Protein AF-A0A916MIN2-F1 (afdb_monomer_lite)

pLDDT: mean 78.3, std 21.68, range [25.78, 97.62]

Structure (mmCIF, N/CA/C/O backbone):
data_AF-A0A916MIN2-F1
#
_entry.id   AF-A0A916MIN2-F1
#
loop_
_atom_site.group_PDB
_atom_site.id
_atom_site.type_symbol
_atom_site.label_atom_id
_atom_site.label_alt_id
_atom_site.label_comp_id
_atom_site.label_asym_id
_atom_site.label_entity_id
_atom_site.label_seq_id
_atom_site.pdbx_PDB_ins_code
_atom_site.Cartn_x
_atom_site.Cartn_y
_atom_site.Cartn_z
_atom_site.occupancy
_atom_site.B_iso_or_equiv
_atom_site.auth_seq_id
_atom_site.auth_comp_id
_atom_site.auth_asym_id
_atom_site.auth_atom_id
_atom_site.pdbx_PDB_model_num
ATOM 1 N N . MET A 1 1 ? -15.349 9.899 53.816 1.00 45.75 1 MET A N 1
ATOM 2 C CA . MET A 1 1 ? -15.170 8.803 52.830 1.00 45.75 1 MET A CA 1
ATOM 3 C C . MET A 1 1 ? -16.101 8.832 51.592 1.00 45.75 1 MET A C 1
ATOM 5 O O . MET A 1 1 ? -15.833 8.029 50.707 1.00 45.75 1 MET A O 1
ATOM 9 N N . PRO A 1 2 ? -17.134 9.698 51.436 1.00 49.72 2 PRO A N 1
ATOM 10 C CA . PRO A 1 2 ? -17.859 9.819 50.156 1.00 49.72 2 PRO A CA 1
ATOM 11 C C . PRO A 1 2 ? -17.231 10.816 49.157 1.00 49.72 2 PRO A C 1
ATOM 13 O O . PRO A 1 2 ? -17.297 10.592 47.952 1.00 49.72 2 PRO A O 1
ATOM 16 N N . GLU A 1 3 ? -16.557 11.866 49.636 1.00 37.66 3 GLU A N 1
ATOM 17 C CA . GLU A 1 3 ? -16.044 12.970 48.797 1.00 37.66 3 GLU A CA 1
ATOM 18 C C . GLU A 1 3 ? -14.930 12.556 47.818 1.00 37.66 3 GLU A C 1
ATOM 20 O O . GLU A 1 3 ? -14.882 13.030 46.686 1.00 37.66 3 GLU A O 1
ATOM 25 N N . ALA A 1 4 ? -14.083 11.592 48.196 1.00 48.88 4 ALA A N 1
ATOM 26 C CA . ALA A 1 4 ? -13.018 11.090 47.324 1.00 48.88 4 ALA A CA 1
ATOM 27 C C . ALA A 1 4 ? -13.543 10.285 46.115 1.00 48.88 4 ALA A C 1
ATOM 29 O O . ALA A 1 4 ? -12.875 10.211 45.085 1.00 48.88 4 ALA A O 1
ATOM 30 N N . LYS A 1 5 ? -14.747 9.694 46.211 1.00 45.25 5 LYS A N 1
ATOM 31 C CA . LYS A 1 5 ? -15.373 8.959 45.097 1.00 45.25 5 LYS A CA 1
ATOM 32 C C . LYS A 1 5 ? -15.993 9.897 44.058 1.00 45.25 5 LYS A C 1
ATOM 34 O O . LYS A 1 5 ? -15.882 9.596 42.872 1.00 45.25 5 LYS A O 1
ATOM 39 N N . LEU A 1 6 ? -16.582 11.022 44.481 1.00 43.03 6 LEU A N 1
ATOM 40 C CA . LEU A 1 6 ? -17.094 12.047 43.557 1.00 43.03 6 LEU A CA 1
ATOM 41 C C . LEU A 1 6 ? -15.954 12.708 42.770 1.00 43.03 6 LEU A C 1
ATOM 43 O O . LEU A 1 6 ? -16.025 12.778 41.548 1.00 43.03 6 LEU A O 1
ATOM 47 N N . SER A 1 7 ? -14.858 13.059 43.448 1.00 53.31 7 SER A N 1
ATOM 48 C CA . SER A 1 7 ? -13.660 13.658 42.840 1.00 53.31 7 SER A CA 1
ATOM 49 C C . SER A 1 7 ? -13.045 12.798 41.720 1.00 53.31 7 SER A C 1
ATOM 51 O O . SER A 1 7 ? -12.657 13.315 40.671 1.00 53.31 7 SER A O 1
ATOM 53 N N . LEU A 1 8 ? -12.998 11.474 41.902 1.00 51.53 8 LEU A N 1
ATOM 54 C CA . LEU A 1 8 ? -12.509 10.534 40.887 1.00 51.53 8 LEU A CA 1
ATOM 55 C C . LEU A 1 8 ? -13.472 10.392 39.702 1.00 51.53 8 LEU A C 1
ATOM 57 O O . LEU A 1 8 ? -13.022 10.374 38.558 1.00 51.53 8 LEU A O 1
ATOM 61 N N . GLN A 1 9 ? -14.783 10.320 39.949 1.00 53.03 9 GLN A N 1
ATOM 62 C CA . GLN A 1 9 ? -15.777 10.239 38.873 1.00 53.03 9 GLN A CA 1
ATOM 63 C C . GLN A 1 9 ? -15.834 11.525 38.041 1.00 53.03 9 GLN A C 1
ATOM 65 O O . GLN A 1 9 ? -15.928 11.450 36.818 1.00 53.03 9 GLN A O 1
ATOM 70 N N . GLU A 1 10 ? -15.706 12.687 38.678 1.00 48.75 10 GLU A N 1
ATOM 71 C CA . GLU A 1 10 ? -15.639 13.987 38.007 1.00 48.75 10 GLU A CA 1
ATOM 72 C C . GLU A 1 10 ? -14.336 14.154 37.218 1.00 48.75 10 GLU A C 1
ATOM 74 O O . GLU A 1 10 ? -14.370 14.630 36.086 1.00 48.75 10 GLU A O 1
ATOM 79 N N . SER A 1 11 ? -13.201 13.692 37.755 1.00 48.56 11 SER A N 1
ATOM 80 C CA . SER A 1 11 ? -11.907 13.699 37.056 1.00 48.56 11 SER A CA 1
ATOM 81 C C . SER A 1 11 ? -11.912 12.796 35.813 1.00 48.56 11 SER A C 1
ATOM 83 O O . SER A 1 11 ? -11.512 13.225 34.729 1.00 48.56 11 SER A O 1
ATOM 85 N N . VAL A 1 12 ? -12.473 11.585 35.925 1.00 52.97 12 VAL A N 1
ATOM 86 C CA . VAL A 1 12 ? -12.658 10.657 34.793 1.00 52.97 12 VAL A CA 1
ATOM 87 C C . VAL A 1 12 ? -13.648 11.223 33.765 1.00 52.97 12 VAL A C 1
ATOM 89 O O . VAL A 1 12 ? -13.424 11.098 32.561 1.00 52.97 12 VAL A O 1
ATOM 92 N N . ALA A 1 13 ? -14.721 11.890 34.204 1.00 50.59 13 ALA A N 1
ATOM 93 C CA . ALA A 1 13 ? -15.677 12.547 33.311 1.00 50.59 13 ALA A CA 1
ATOM 94 C C . ALA A 1 13 ? -15.059 13.741 32.560 1.00 50.59 13 ALA A C 1
ATOM 96 O O . ALA A 1 13 ? -15.336 13.925 31.374 1.00 50.59 13 ALA A O 1
ATOM 97 N N . ARG A 1 14 ? -14.177 14.511 33.212 1.00 44.50 14 ARG A N 1
ATOM 98 C CA . ARG A 1 14 ? -13.424 15.610 32.586 1.00 44.50 14 ARG A CA 1
ATOM 99 C C . ARG A 1 14 ? -12.432 15.091 31.544 1.00 44.50 14 ARG A C 1
ATOM 101 O O . ARG A 1 14 ? -12.425 15.574 30.418 1.00 44.50 14 ARG A O 1
ATOM 108 N N . GLN A 1 15 ? -11.688 14.032 31.871 1.00 48.31 15 GLN A N 1
ATOM 109 C CA . GLN A 1 15 ? -10.765 13.376 30.935 1.00 48.31 15 GLN A CA 1
ATOM 110 C C . GLN A 1 15 ? -11.489 12.711 29.748 1.00 48.31 15 GLN A C 1
ATOM 112 O O . GLN A 1 15 ? -10.950 12.675 28.642 1.00 48.31 15 GLN A O 1
ATOM 117 N N . ARG A 1 16 ? -12.729 12.229 29.930 1.00 43.69 16 ARG A N 1
ATOM 118 C CA . ARG A 1 16 ? -13.578 11.722 28.833 1.00 43.69 16 ARG A CA 1
ATOM 119 C C . ARG A 1 16 ? -13.955 12.792 27.805 1.00 43.69 16 ARG A C 1
ATOM 121 O O . ARG A 1 16 ? -14.142 12.442 26.642 1.00 43.69 16 ARG A O 1
ATOM 128 N N . ALA A 1 17 ? -14.092 14.053 28.215 1.00 39.62 17 ALA A N 1
ATOM 129 C CA . ALA A 1 17 ? -14.510 15.142 27.330 1.00 39.62 17 ALA A CA 1
ATOM 130 C C . ALA A 1 17 ? -13.358 15.710 26.479 1.00 39.62 17 ALA A C 1
ATOM 132 O O . ALA A 1 17 ? -13.611 16.263 25.411 1.00 39.62 17 ALA A O 1
ATOM 133 N N . GLU A 1 18 ? -12.106 15.547 26.918 1.00 38.28 18 GLU A N 1
ATOM 134 C CA . GLU A 1 18 ? -10.944 16.227 26.322 1.00 38.28 18 GLU A CA 1
ATOM 135 C C . GLU A 1 18 ? -10.086 15.345 25.391 1.00 38.28 18 GLU A C 1
ATOM 137 O O . GLU A 1 18 ? -9.269 15.868 24.638 1.00 38.28 18 GLU A O 1
ATOM 142 N N . LEU A 1 19 ? -10.288 14.022 25.355 1.00 34.03 19 LEU A N 1
ATOM 143 C CA . LEU A 1 19 ? -9.442 13.103 24.578 1.00 34.03 19 LEU A CA 1
ATOM 144 C C . LEU A 1 19 ? -10.161 12.522 23.351 1.00 34.03 19 LEU A C 1
ATOM 146 O O . LEU A 1 19 ? -10.761 11.448 23.405 1.00 34.03 19 LEU A O 1
ATOM 150 N N . LYS A 1 20 ? -10.031 13.201 22.203 1.00 33.38 20 LYS A N 1
ATOM 151 C CA . LYS A 1 20 ? -10.040 12.520 20.896 1.00 33.38 20 LYS A CA 1
ATOM 152 C C . LYS A 1 20 ? -8.666 11.875 20.714 1.00 33.38 20 LYS A C 1
ATOM 154 O O . LYS A 1 20 ? -7.717 12.559 20.350 1.00 33.38 20 LYS A O 1
ATOM 159 N N . GLN A 1 21 ? -8.550 10.580 20.989 1.00 38.59 21 GLN A N 1
ATOM 160 C CA . GLN A 1 21 ? -7.358 9.812 20.628 1.00 38.59 21 GLN A CA 1
ATOM 161 C C . GLN A 1 21 ? -7.622 9.072 19.319 1.00 38.59 21 GLN A C 1
ATOM 163 O O . GLN A 1 21 ? -8.428 8.140 19.274 1.00 38.59 21 GLN A O 1
ATOM 168 N N . THR A 1 22 ? -6.945 9.512 18.261 1.00 34.44 22 THR A N 1
ATOM 169 C CA . THR A 1 22 ? -6.724 8.711 17.057 1.00 34.44 22 THR A CA 1
ATOM 170 C C . THR A 1 22 ? -5.534 7.806 17.356 1.00 34.44 22 THR A C 1
ATOM 172 O O . THR A 1 22 ? -4.459 8.296 17.699 1.00 34.44 22 THR A O 1
ATOM 175 N N . ILE A 1 23 ? -5.728 6.489 17.309 1.00 36.00 23 ILE A N 1
ATOM 176 C CA . ILE A 1 23 ? -4.614 5.537 17.374 1.00 36.00 23 ILE A CA 1
ATOM 177 C C . ILE A 1 23 ? -4.232 5.234 15.929 1.00 36.00 23 ILE A C 1
ATOM 179 O O . ILE A 1 23 ? -4.952 4.513 15.241 1.00 36.00 23 ILE A O 1
ATOM 183 N N . GLU A 1 24 ? -3.123 5.815 15.484 1.00 31.36 24 GLU A N 1
ATOM 184 C CA . GLU A 1 24 ? -2.556 5.604 14.152 1.00 31.36 24 GLU A CA 1
ATOM 185 C C . GLU A 1 24 ? -1.451 4.545 14.231 1.00 31.36 24 GLU A C 1
ATOM 187 O O . GLU A 1 24 ? -0.616 4.555 15.140 1.00 31.36 24 GLU A O 1
ATOM 192 N N . ALA A 1 25 ? -1.442 3.607 13.285 1.00 32.69 25 ALA A N 1
ATOM 193 C CA . ALA A 1 25 ? -0.364 2.638 13.128 1.00 32.69 25 ALA A CA 1
ATOM 194 C C . ALA A 1 25 ? 0.489 3.038 11.911 1.00 32.69 25 ALA A C 1
ATOM 196 O O . ALA A 1 25 ? -0.002 2.923 10.793 1.00 32.69 25 ALA A O 1
ATOM 197 N N . PRO A 1 26 ? 1.746 3.493 12.076 1.00 29.39 26 PRO A N 1
ATOM 198 C CA . PRO A 1 26 ? 2.605 3.794 10.933 1.00 29.39 26 PRO A CA 1
ATOM 199 C C . PRO A 1 26 ? 3.047 2.506 10.219 1.00 29.39 26 PRO A C 1
ATOM 201 O O . PRO A 1 26 ? 3.432 1.527 10.873 1.00 29.39 26 PRO A O 1
ATOM 204 N N . LEU A 1 27 ? 3.025 2.523 8.881 1.00 41.69 27 LEU A N 1
ATOM 205 C CA . LEU A 1 27 ? 3.438 1.405 8.033 1.00 41.69 27 LEU A CA 1
ATOM 206 C C . LEU A 1 27 ? 4.864 1.589 7.489 1.00 41.69 27 LEU A C 1
ATOM 208 O O . LEU A 1 27 ? 5.178 2.591 6.862 1.00 41.69 27 LEU A O 1
ATOM 212 N N . HIS A 1 28 ? 5.713 0.571 7.647 1.00 31.47 28 HIS A N 1
ATOM 213 C CA . HIS A 1 28 ? 6.927 0.395 6.845 1.00 31.47 28 HIS A CA 1
ATOM 214 C C . HIS A 1 28 ? 6.856 -0.980 6.174 1.00 31.47 28 HIS A C 1
ATOM 216 O O . HIS A 1 28 ? 6.814 -2.007 6.856 1.00 31.47 28 HIS A O 1
ATOM 222 N N . LEU A 1 29 ? 6.820 -1.010 4.839 1.00 33.75 29 LEU A N 1
ATOM 223 C CA . LEU A 1 29 ? 6.751 -2.239 4.052 1.00 33.75 29 LEU A CA 1
ATOM 224 C C . LEU A 1 29 ? 8.160 -2.834 3.890 1.00 33.75 29 LEU A C 1
ATOM 226 O O . LEU A 1 29 ? 8.880 -2.531 2.942 1.00 33.75 29 LEU A O 1
ATOM 230 N N . ALA A 1 30 ? 8.562 -3.695 4.825 1.00 27.56 30 ALA A N 1
ATOM 231 C CA . ALA A 1 30 ? 9.678 -4.615 4.628 1.00 27.56 30 ALA A CA 1
ATOM 232 C C . ALA A 1 30 ? 9.101 -6.025 4.449 1.00 27.56 30 ALA A C 1
ATOM 234 O O . ALA A 1 30 ? 8.552 -6.620 5.375 1.00 27.56 30 ALA A O 1
ATOM 235 N N . ALA A 1 31 ? 9.204 -6.512 3.217 1.00 28.94 31 ALA A N 1
ATOM 236 C CA . ALA A 1 31 ? 8.582 -7.710 2.663 1.00 28.94 31 ALA A CA 1
ATOM 237 C C . ALA A 1 31 ? 8.689 -8.998 3.512 1.00 28.94 31 ALA A C 1
ATOM 239 O O . ALA A 1 31 ? 7.807 -9.839 3.426 1.00 28.94 31 ALA A O 1
ATOM 240 N N . GLU A 1 32 ? 9.690 -9.156 4.378 1.00 25.78 32 GLU A N 1
ATOM 241 C CA . GLU A 1 32 ? 9.926 -10.413 5.109 1.00 25.78 32 GLU A CA 1
ATOM 242 C C . GLU A 1 32 ? 9.321 -10.457 6.526 1.00 25.78 32 GLU A C 1
ATOM 244 O O . GLU A 1 32 ? 9.120 -11.533 7.086 1.00 25.78 32 GLU A O 1
ATOM 249 N N . THR A 1 33 ? 8.939 -9.307 7.089 1.00 28.78 33 THR A N 1
ATOM 250 C CA . THR A 1 33 ? 8.443 -9.182 8.475 1.00 28.78 33 THR A CA 1
ATOM 251 C C . THR A 1 33 ? 6.910 -9.099 8.562 1.00 28.78 33 THR A C 1
ATOM 253 O O . THR A 1 33 ? 6.344 -8.989 9.652 1.00 28.78 33 THR A O 1
ATOM 256 N N . CYS A 1 34 ? 6.211 -9.123 7.420 1.00 35.72 34 CYS A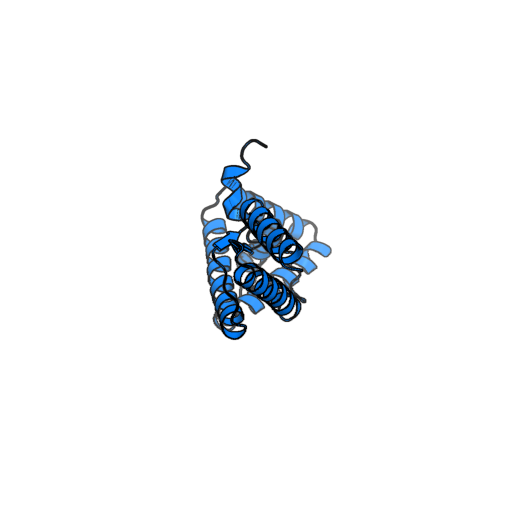 N 1
ATOM 257 C CA . CYS A 1 34 ? 4.798 -8.741 7.337 1.00 35.72 34 CYS A CA 1
ATOM 258 C C . CYS A 1 34 ? 3.795 -9.748 7.928 1.00 35.72 34 CYS A C 1
ATOM 260 O O . CYS A 1 34 ? 2.702 -9.336 8.303 1.00 35.72 34 CYS A O 1
ATOM 262 N N . ARG A 1 35 ? 4.110 -11.045 8.044 1.00 35.44 35 ARG A N 1
ATOM 263 C CA . ARG A 1 35 ? 3.123 -12.028 8.544 1.00 35.44 35 ARG A CA 1
ATOM 264 C C . ARG A 1 35 ? 2.944 -12.005 10.064 1.00 35.44 35 ARG A C 1
ATOM 266 O O . ARG A 1 35 ? 1.806 -12.048 10.527 1.00 35.44 35 ARG A O 1
ATOM 273 N N . ASP A 1 36 ? 4.030 -11.863 10.820 1.00 35.03 36 ASP A N 1
ATOM 274 C CA . ASP A 1 36 ? 3.988 -12.015 12.281 1.00 35.03 36 ASP A CA 1
ATOM 275 C C . ASP A 1 36 ? 3.918 -10.661 13.010 1.00 35.03 36 ASP A C 1
ATOM 277 O O . ASP A 1 36 ? 3.100 -10.473 13.909 1.00 35.03 36 ASP A O 1
ATOM 281 N N . ALA A 1 37 ? 4.675 -9.652 12.561 1.00 43.31 37 ALA A N 1
ATOM 282 C CA . ALA A 1 37 ? 4.729 -8.351 13.238 1.00 43.31 37 ALA A CA 1
ATOM 283 C C . ALA A 1 37 ? 3.463 -7.486 13.051 1.00 43.31 37 ALA A C 1
ATOM 285 O O . ALA A 1 37 ? 3.172 -6.620 13.882 1.00 43.31 37 ALA A O 1
ATOM 286 N N . TRP A 1 38 ? 2.708 -7.701 11.968 1.00 54.81 38 TRP A N 1
ATOM 287 C CA . TRP A 1 38 ? 1.450 -6.985 11.711 1.00 54.81 38 TRP A CA 1
ATOM 288 C C . TRP A 1 38 ? 0.335 -7.432 12.641 1.00 54.81 38 TRP A C 1
ATOM 290 O O . TRP A 1 38 ? -0.395 -6.597 13.177 1.00 54.81 38 TRP A O 1
ATOM 300 N N . GLY A 1 39 ? 0.219 -8.748 12.842 1.00 60.44 39 GLY A N 1
ATOM 301 C CA . GLY A 1 39 ? -0.777 -9.317 13.738 1.00 60.44 39 GLY A CA 1
ATOM 302 C C . GLY A 1 39 ? -0.615 -8.774 15.153 1.00 60.44 39 GLY A C 1
ATOM 303 O O . GLY A 1 39 ? -1.602 -8.384 15.772 1.00 60.44 39 GLY A O 1
ATOM 304 N N . ASP A 1 40 ? 0.622 -8.668 15.633 1.00 70.00 40 ASP A N 1
ATOM 305 C CA . ASP A 1 40 ? 0.899 -8.248 17.006 1.00 70.00 40 ASP A CA 1
ATOM 306 C C . ASP A 1 40 ? 0.600 -6.765 17.258 1.00 70.00 40 ASP A C 1
ATOM 308 O O . ASP A 1 40 ? -0.063 -6.439 18.246 1.00 70.00 40 ASP A O 1
ATOM 312 N N . ARG A 1 41 ? 0.987 -5.857 16.349 1.00 72.38 41 ARG A N 1
ATOM 313 C CA . ARG A 1 41 ? 0.628 -4.430 16.486 1.00 72.38 41 ARG A CA 1
ATOM 314 C C . ARG A 1 41 ? -0.869 -4.194 16.336 1.00 72.38 41 ARG A C 1
ATOM 316 O O . ARG A 1 41 ? -1.445 -3.458 17.134 1.00 72.38 41 ARG A O 1
ATOM 323 N N . ALA A 1 42 ? -1.505 -4.835 15.353 1.00 76.38 42 ALA A N 1
ATOM 324 C CA . ALA A 1 42 ? -2.947 -4.714 15.151 1.00 76.38 42 ALA A CA 1
ATOM 325 C C . ALA A 1 42 ? -3.724 -5.195 16.389 1.00 76.38 42 ALA A C 1
ATOM 327 O O . ALA A 1 42 ? -4.656 -4.525 16.829 1.00 76.38 42 ALA A O 1
ATOM 328 N N . ARG A 1 43 ? -3.299 -6.307 17.003 1.00 80.31 43 ARG A N 1
ATOM 329 C CA . ARG A 1 43 ? -3.881 -6.822 18.253 1.00 80.31 43 ARG A CA 1
ATOM 330 C C . ARG A 1 43 ? -3.668 -5.887 19.437 1.00 80.31 43 ARG A C 1
ATOM 332 O O . ARG A 1 43 ? -4.603 -5.682 20.206 1.00 80.31 43 ARG A O 1
ATOM 339 N N . LEU A 1 44 ? -2.469 -5.324 19.596 1.00 85.25 44 LEU A N 1
ATOM 340 C CA . LEU A 1 44 ? -2.189 -4.374 20.675 1.00 85.25 44 LEU A CA 1
ATOM 341 C C . LEU A 1 44 ? -3.077 -3.129 20.552 1.00 85.25 44 LEU A C 1
ATOM 343 O O . LEU A 1 44 ? -3.710 -2.726 21.527 1.00 85.25 44 LEU A O 1
ATOM 347 N N . ASN A 1 45 ? -3.175 -2.561 19.350 1.00 83.69 45 ASN A N 1
ATOM 348 C CA . ASN A 1 45 ? -4.000 -1.381 19.102 1.00 83.69 45 ASN A CA 1
ATOM 349 C C . ASN A 1 45 ? -5.495 -1.675 19.288 1.00 83.69 45 ASN A C 1
ATOM 351 O O . ASN A 1 45 ? -6.201 -0.871 19.896 1.00 83.69 45 ASN A O 1
ATOM 355 N N . ASP A 1 46 ? -5.975 -2.840 18.844 1.00 87.38 46 ASP A N 1
ATOM 356 C CA . ASP A 1 46 ? -7.358 -3.276 19.070 1.00 87.38 46 ASP A CA 1
ATOM 357 C C . ASP A 1 46 ? -7.657 -3.467 20.567 1.00 87.38 46 ASP A C 1
ATOM 359 O O . ASP A 1 46 ? -8.693 -3.013 21.060 1.00 87.38 46 ASP A O 1
ATOM 363 N N . ALA A 1 47 ? -6.728 -4.060 21.326 1.00 89.50 47 ALA A N 1
ATOM 364 C CA . ALA A 1 47 ? -6.855 -4.205 22.774 1.00 89.50 47 ALA A CA 1
ATOM 365 C C . ALA A 1 47 ? -6.921 -2.840 23.477 1.00 89.50 47 ALA A C 1
ATOM 367 O O . ALA A 1 47 ? -7.816 -2.616 24.296 1.00 89.50 47 ALA A O 1
ATOM 368 N N . LEU A 1 48 ? -6.038 -1.903 23.118 1.00 90.12 48 LEU A N 1
ATOM 369 C CA . LEU A 1 48 ? -6.064 -0.535 23.642 1.00 90.12 48 LEU A CA 1
ATOM 370 C C . LEU A 1 48 ? -7.383 0.166 23.305 1.00 90.12 48 LEU A C 1
ATOM 372 O O . LEU A 1 48 ? -8.031 0.717 24.196 1.00 90.12 48 LEU A O 1
ATOM 376 N N . ALA A 1 49 ? -7.834 0.084 22.051 1.00 88.81 49 ALA A N 1
ATOM 377 C CA . ALA A 1 49 ? -9.094 0.679 21.621 1.00 88.81 49 ALA A CA 1
ATOM 378 C C . ALA A 1 49 ? -10.287 0.133 22.421 1.00 88.81 49 ALA A C 1
ATOM 380 O O . ALA A 1 49 ? -11.161 0.899 22.831 1.00 88.81 49 ALA A O 1
ATOM 381 N N . ARG A 1 50 ? -10.323 -1.176 22.702 1.00 90.06 50 ARG A N 1
ATOM 382 C CA . ARG A 1 50 ? -11.357 -1.792 23.553 1.00 90.06 50 ARG A CA 1
ATOM 383 C C . ARG A 1 50 ? -11.300 -1.291 24.988 1.00 90.06 50 ARG A C 1
ATOM 385 O O . ARG A 1 50 ? -12.351 -0.981 25.543 1.00 90.06 50 ARG A O 1
ATOM 392 N N . VAL A 1 51 ? -10.109 -1.185 25.576 1.00 92.69 51 VAL A N 1
ATOM 393 C CA . VAL A 1 51 ? -9.935 -0.666 26.941 1.00 92.69 51 VAL A CA 1
ATOM 394 C C . VAL A 1 51 ? -10.417 0.781 27.029 1.00 92.69 51 VAL A C 1
ATOM 396 O O . VAL A 1 51 ? -11.228 1.101 27.895 1.00 92.69 51 VAL A O 1
ATOM 399 N N . PHE A 1 52 ? -10.014 1.648 26.100 1.00 88.69 52 PHE A N 1
ATOM 400 C CA . PHE A 1 52 ? -10.458 3.044 26.091 1.00 88.69 52 PHE A CA 1
ATOM 401 C C . PHE A 1 52 ? -11.969 3.181 25.854 1.00 88.69 52 PHE A C 1
ATOM 403 O O . PHE A 1 52 ? -12.623 3.981 26.529 1.00 88.69 52 PHE A O 1
ATOM 410 N N . ARG A 1 53 ? -12.556 2.362 24.971 1.00 89.31 53 ARG A N 1
ATOM 411 C CA . ARG A 1 53 ? -14.018 2.302 24.784 1.00 89.31 53 ARG A CA 1
ATOM 412 C C . ARG A 1 53 ? -14.735 1.815 26.047 1.00 89.31 53 ARG A C 1
ATOM 414 O O . ARG A 1 53 ? -15.765 2.379 26.398 1.00 89.31 53 ARG A O 1
ATOM 421 N N . LEU A 1 54 ? -14.186 0.831 26.764 1.00 93.00 54 LEU A N 1
ATOM 422 C CA . LEU A 1 54 ? -14.734 0.347 28.040 1.00 93.00 54 LEU A CA 1
ATOM 423 C C . LEU A 1 54 ? -14.689 1.432 29.125 1.00 93.00 54 LEU A C 1
ATOM 425 O O . LEU A 1 54 ? -15.652 1.615 29.868 1.00 93.00 54 LEU A O 1
ATOM 429 N N . LEU A 1 55 ? -13.604 2.206 29.169 1.00 93.94 55 LEU A N 1
ATOM 430 C CA . LEU A 1 55 ? -13.470 3.394 30.016 1.00 93.94 55 LEU A CA 1
ATOM 431 C C . LEU A 1 55 ? -14.383 4.549 29.566 1.00 93.94 55 LEU A C 1
ATOM 433 O O . LEU A 1 55 ? -14.495 5.544 30.279 1.00 93.94 55 LEU A O 1
ATOM 437 N N . GLY A 1 56 ? -15.090 4.388 28.441 1.00 88.75 56 GLY A N 1
ATOM 438 C CA . GLY A 1 56 ? -16.103 5.266 27.850 1.00 88.75 56 GLY A CA 1
ATOM 439 C C . GLY A 1 56 ? -15.559 6.497 27.142 1.00 88.75 56 GLY A C 1
ATOM 440 O O . GLY A 1 56 ? -16.259 7.505 27.042 1.00 88.75 56 GLY A O 1
ATOM 441 N N . HIS A 1 57 ? -14.334 6.405 26.633 1.00 88.25 57 HIS A N 1
ATOM 442 C CA . HIS A 1 57 ? -13.840 7.333 25.625 1.00 88.25 57 HIS A CA 1
ATOM 443 C C . HIS A 1 57 ? -14.464 7.023 24.261 1.00 88.25 57 HIS A C 1
ATOM 445 O O . HIS A 1 57 ? -14.743 5.869 23.920 1.00 88.25 57 HIS A O 1
ATOM 451 N N . ARG A 1 58 ? -14.624 8.065 23.441 1.00 88.44 58 ARG A N 1
ATOM 452 C CA . ARG A 1 58 ? -14.895 7.903 22.013 1.00 88.44 58 ARG A CA 1
ATOM 453 C C . ARG A 1 58 ? -13.574 7.624 21.297 1.00 88.44 58 ARG A C 1
ATOM 455 O O . ARG A 1 58 ? -12.763 8.528 21.140 1.00 88.44 58 ARG A O 1
ATOM 462 N N . VAL A 1 59 ? -13.393 6.389 20.842 1.00 89.00 59 VAL A N 1
ATOM 463 C CA . VAL A 1 59 ? -12.201 5.955 20.098 1.00 89.00 59 VAL A CA 1
ATOM 464 C C . VAL A 1 59 ? -12.555 5.781 18.628 1.00 89.00 59 VAL A C 1
ATOM 466 O O . VAL A 1 59 ? -13.528 5.086 18.324 1.00 89.00 59 VAL A O 1
ATOM 469 N N . ILE A 1 60 ? -11.753 6.388 17.753 1.00 87.75 60 ILE A N 1
ATOM 470 C CA . ILE A 1 60 ? -11.793 6.182 16.303 1.00 87.75 60 ILE A CA 1
ATOM 471 C C . ILE A 1 60 ? -10.526 5.414 15.925 1.00 87.75 60 ILE A C 1
ATOM 473 O O . ILE A 1 60 ? -9.416 5.824 16.260 1.00 87.75 60 ILE A O 1
ATOM 477 N N . THR A 1 61 ? -10.715 4.279 15.270 1.00 86.69 61 THR A N 1
ATOM 478 C CA . THR A 1 61 ? -9.658 3.371 14.822 1.00 86.69 61 THR A CA 1
ATOM 479 C C . THR A 1 61 ? -9.485 3.491 13.318 1.00 86.69 61 THR A C 1
ATOM 481 O O . THR A 1 61 ? -10.453 3.329 12.576 1.00 86.69 61 THR A O 1
ATOM 484 N N . ASP A 1 62 ? -8.263 3.759 12.873 1.00 85.94 62 ASP A N 1
ATOM 485 C CA . ASP A 1 62 ? -7.925 3.866 11.457 1.00 85.94 62 ASP A CA 1
ATOM 486 C C . ASP A 1 62 ? -6.811 2.881 11.108 1.00 85.94 62 ASP A C 1
ATOM 488 O O . ASP A 1 62 ? -5.773 2.821 11.773 1.00 85.94 62 ASP A O 1
ATOM 492 N N . ASN A 1 63 ? -7.049 2.079 10.076 1.00 84.88 63 ASN A N 1
ATOM 493 C CA . ASN A 1 63 ? -6.027 1.237 9.483 1.00 84.88 63 ASN A CA 1
ATOM 494 C C . ASN A 1 63 ? -5.253 2.045 8.440 1.00 84.88 63 ASN A C 1
ATOM 496 O O . ASN A 1 63 ? -5.640 2.095 7.270 1.00 84.88 63 ASN A O 1
ATOM 500 N N . HIS A 1 64 ? -4.168 2.672 8.888 1.00 82.44 64 HIS A N 1
ATOM 501 C CA . HIS A 1 64 ? -3.348 3.528 8.046 1.00 82.44 64 HIS A CA 1
ATOM 502 C C . HIS A 1 64 ? -2.410 2.705 7.153 1.00 82.44 64 HIS A C 1
ATOM 504 O O . HIS A 1 64 ? -1.355 2.227 7.576 1.00 82.44 64 HIS A O 1
ATOM 510 N N . LEU A 1 65 ? -2.828 2.485 5.907 1.00 82.81 65 LEU A N 1
ATOM 511 C CA . LEU A 1 65 ? -2.080 1.680 4.946 1.00 82.81 65 LEU A CA 1
ATOM 512 C C . LEU A 1 65 ? -0.976 2.506 4.272 1.00 82.81 65 LEU A C 1
ATOM 514 O O . LEU A 1 65 ? -1.239 3.553 3.691 1.00 82.81 65 LEU A O 1
ATOM 518 N N . GLY A 1 66 ? 0.248 1.981 4.247 1.00 82.50 66 GLY A N 1
ATOM 519 C CA . GLY A 1 66 ? 1.333 2.472 3.389 1.00 82.50 66 GLY A CA 1
ATOM 520 C C . GLY A 1 66 ? 1.104 2.085 1.928 1.00 82.50 66 GLY A C 1
ATOM 521 O O . GLY A 1 66 ? 1.790 1.221 1.379 1.00 82.50 66 GLY A O 1
ATOM 522 N N . ASP A 1 67 ? 0.086 2.682 1.317 1.00 84.75 67 ASP A N 1
ATOM 523 C CA . ASP A 1 67 ? -0.351 2.454 -0.059 1.00 84.75 67 ASP A CA 1
ATOM 524 C C . ASP A 1 67 ? 0.240 3.465 -1.057 1.00 84.75 67 ASP A C 1
ATOM 526 O O . ASP A 1 67 ? -0.107 3.452 -2.239 1.00 84.75 67 ASP A O 1
ATOM 530 N N . TRP A 1 68 ? 1.179 4.300 -0.609 1.00 84.06 68 TRP A N 1
ATOM 531 C CA . TRP A 1 68 ? 1.881 5.279 -1.429 1.00 84.06 68 TRP A CA 1
ATOM 532 C C . TRP A 1 68 ? 3.400 5.213 -1.200 1.00 84.06 68 TRP A C 1
ATOM 534 O O . TRP A 1 68 ? 3.876 4.600 -0.252 1.00 84.06 68 TRP A O 1
ATOM 544 N N . GLY A 1 69 ? 4.205 5.755 -2.119 1.00 86.44 69 GLY A N 1
ATOM 545 C CA . GLY A 1 69 ? 5.665 5.862 -1.945 1.00 86.44 69 GLY A CA 1
ATOM 546 C C . GLY A 1 69 ? 6.539 4.996 -2.863 1.00 86.44 69 GLY A C 1
ATOM 547 O O . GLY A 1 69 ? 6.078 4.324 -3.786 1.00 86.44 69 GLY A O 1
ATOM 548 N N . THR A 1 70 ? 7.856 5.041 -2.628 1.00 86.50 70 THR A N 1
ATOM 549 C CA . THR A 1 70 ? 8.893 4.562 -3.571 1.00 86.50 70 THR A CA 1
ATOM 550 C C . THR A 1 70 ? 8.885 3.057 -3.820 1.00 86.50 70 THR A C 1
ATOM 552 O O . THR A 1 70 ? 9.298 2.599 -4.888 1.00 86.50 70 THR A O 1
ATOM 555 N N . GLN A 1 71 ? 8.357 2.287 -2.870 1.00 87.31 71 GLN A N 1
ATOM 556 C CA . GLN A 1 71 ? 8.126 0.850 -2.999 1.00 87.31 71 GLN A CA 1
ATOM 557 C C . GLN A 1 71 ? 7.268 0.487 -4.219 1.00 87.31 71 GLN A C 1
ATOM 559 O O . GLN A 1 71 ? 7.553 -0.507 -4.893 1.00 87.31 71 GLN A O 1
ATO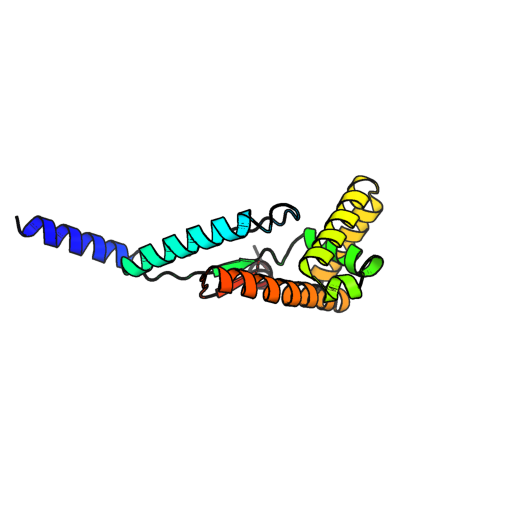M 564 N N . PHE A 1 72 ? 6.290 1.330 -4.572 1.00 92.88 72 PHE A N 1
ATOM 565 C CA . PHE A 1 72 ? 5.422 1.099 -5.725 1.00 92.88 72 PHE A CA 1
ATOM 566 C C . PHE A 1 72 ? 6.143 1.270 -7.057 1.00 92.88 72 PHE A C 1
ATOM 568 O O . PHE A 1 72 ? 5.810 0.570 -8.004 1.00 92.88 72 PHE A O 1
ATOM 575 N N . GLY A 1 73 ? 7.188 2.099 -7.131 1.00 94.56 73 GLY A N 1
ATOM 576 C CA . GLY A 1 73 ? 8.025 2.189 -8.331 1.00 94.56 73 GLY A CA 1
ATOM 577 C C . GLY A 1 73 ? 8.679 0.847 -8.673 1.00 94.56 73 GLY A C 1
ATOM 578 O O . GLY A 1 73 ? 8.613 0.379 -9.809 1.00 94.56 73 GLY A O 1
ATOM 579 N N . LYS A 1 74 ? 9.246 0.172 -7.663 1.00 94.62 74 LYS A N 1
ATOM 580 C CA . LYS A 1 74 ? 9.853 -1.161 -7.825 1.00 94.62 74 LYS A CA 1
ATOM 581 C C . LYS A 1 74 ? 8.800 -2.222 -8.155 1.00 94.62 74 LYS A C 1
ATOM 583 O O . LYS A 1 74 ? 9.007 -3.025 -9.063 1.00 94.62 74 LYS A O 1
ATOM 588 N N . LEU A 1 75 ? 7.659 -2.199 -7.464 1.00 95.69 75 LEU A N 1
ATOM 589 C CA . LEU A 1 75 ? 6.548 -3.113 -7.739 1.00 95.69 75 LEU A CA 1
ATOM 590 C C . LEU A 1 75 ? 5.980 -2.936 -9.149 1.00 95.69 75 LEU A C 1
ATOM 592 O O . LEU A 1 75 ? 5.696 -3.938 -9.791 1.00 95.69 75 LEU A O 1
ATOM 596 N N . LEU A 1 76 ? 5.855 -1.708 -9.658 1.00 97.62 76 LEU A N 1
ATOM 597 C CA . LEU A 1 76 ? 5.389 -1.438 -11.022 1.00 97.62 76 LEU A CA 1
ATOM 598 C C . LEU A 1 76 ? 6.342 -2.029 -12.063 1.00 97.62 76 LEU A C 1
ATOM 600 O O . LEU A 1 76 ? 5.895 -2.724 -12.974 1.00 97.62 76 LEU A O 1
ATOM 604 N N . VAL A 1 77 ? 7.654 -1.826 -11.900 1.00 96.94 77 VAL A N 1
ATOM 605 C CA . VAL A 1 77 ? 8.661 -2.450 -12.776 1.00 96.94 77 VAL A CA 1
ATOM 606 C C . VAL A 1 77 ? 8.552 -3.974 -12.725 1.00 96.94 77 VAL A C 1
ATOM 608 O O . VAL A 1 77 ? 8.535 -4.625 -13.770 1.00 96.94 77 VAL A O 1
ATOM 611 N N . GLY A 1 78 ? 8.434 -4.543 -11.523 1.00 97.00 78 GLY A N 1
ATOM 612 C CA . GLY A 1 78 ? 8.301 -5.986 -11.326 1.00 97.00 78 GLY A CA 1
ATOM 613 C C . GLY A 1 78 ? 7.038 -6.534 -11.981 1.00 97.00 78 GLY A C 1
ATOM 614 O O . GLY A 1 78 ? 7.103 -7.490 -12.746 1.00 97.00 78 GLY A O 1
ATOM 615 N N . TRP A 1 79 ? 5.906 -5.877 -11.752 1.00 97.50 79 TRP A N 1
ATOM 616 C CA . TRP A 1 79 ? 4.611 -6.245 -12.309 1.00 97.50 79 TRP A CA 1
ATOM 617 C C . TRP A 1 79 ? 4.609 -6.210 -13.838 1.00 97.50 79 TRP A C 1
ATOM 619 O O . TRP A 1 79 ? 4.096 -7.122 -14.478 1.00 97.50 79 TRP A O 1
ATOM 629 N N . LYS A 1 80 ? 5.215 -5.188 -14.448 1.00 96.94 80 LYS A N 1
ATOM 630 C CA . LYS A 1 80 ? 5.259 -5.058 -15.911 1.00 96.94 80 LYS A CA 1
ATOM 631 C C . LYS A 1 80 ? 6.192 -6.070 -16.584 1.00 96.94 80 LYS A C 1
ATOM 633 O O . LYS A 1 80 ? 5.962 -6.419 -17.736 1.00 96.94 80 LYS A O 1
ATOM 638 N N . ARG A 1 81 ? 7.254 -6.518 -15.905 1.00 95.88 81 ARG A N 1
ATOM 639 C CA . ARG A 1 81 ? 8.327 -7.323 -16.527 1.00 95.88 81 ARG A CA 1
ATOM 640 C C . ARG A 1 81 ? 8.352 -8.789 -16.113 1.00 95.88 81 ARG A C 1
ATOM 642 O O . ARG A 1 81 ? 8.830 -9.622 -16.875 1.00 95.88 81 ARG A O 1
ATOM 649 N N . HIS A 1 82 ? 7.903 -9.095 -14.902 1.00 96.19 82 HIS A N 1
ATOM 650 C CA . HIS A 1 82 ? 8.187 -10.371 -14.244 1.00 96.19 82 HIS A CA 1
ATOM 651 C C . HIS A 1 82 ? 6.966 -11.003 -13.577 1.00 96.19 82 HIS A C 1
ATOM 653 O O . HIS A 1 82 ? 7.141 -11.990 -12.863 1.00 96.19 82 HIS A O 1
ATOM 659 N N . LEU A 1 83 ? 5.764 -10.448 -13.772 1.00 97.06 83 LEU A N 1
ATOM 660 C CA . LEU A 1 83 ? 4.540 -10.969 -13.168 1.00 97.06 83 LEU A CA 1
ATOM 661 C C . LEU A 1 83 ? 4.247 -12.394 -13.639 1.00 97.06 83 LEU A C 1
ATOM 663 O O . LEU A 1 83 ? 4.067 -12.644 -14.831 1.00 97.06 83 LEU A O 1
ATOM 667 N N . ASP A 1 84 ? 4.108 -13.299 -12.679 1.00 96.88 84 ASP A N 1
ATOM 668 C CA . ASP A 1 84 ? 3.527 -14.615 -12.901 1.00 96.88 84 ASP A CA 1
ATOM 669 C C . ASP A 1 84 ? 2.039 -14.561 -12.530 1.00 96.88 84 ASP A C 1
ATOM 671 O O . ASP A 1 84 ? 1.661 -14.438 -11.363 1.00 96.88 84 ASP A O 1
ATOM 675 N N . THR A 1 85 ? 1.174 -14.641 -13.545 1.00 95.00 85 THR A N 1
ATOM 676 C CA . THR A 1 85 ? -0.281 -14.555 -13.342 1.00 95.00 85 THR A CA 1
ATOM 677 C C . THR A 1 85 ? -0.815 -15.745 -12.539 1.00 95.00 85 THR A C 1
ATOM 679 O O . THR A 1 85 ? -1.700 -15.561 -11.707 1.00 95.00 85 THR A O 1
ATOM 68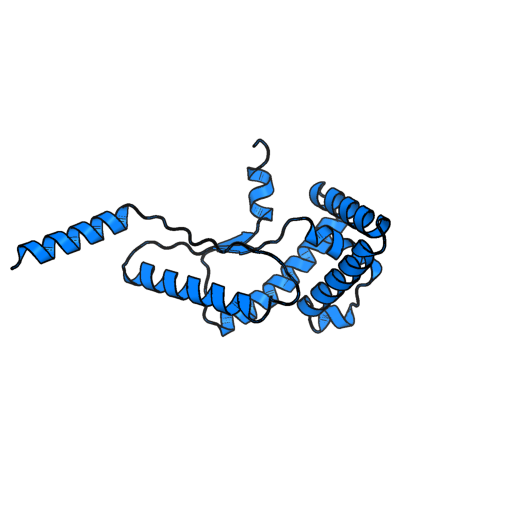2 N N . ALA A 1 86 ? -0.244 -16.942 -12.710 1.00 96.19 86 ALA A N 1
ATOM 683 C CA . ALA A 1 86 ? -0.663 -18.123 -11.959 1.00 96.19 86 ALA A CA 1
ATOM 684 C C . ALA A 1 86 ? -0.235 -18.026 -10.486 1.00 96.19 86 ALA A C 1
ATOM 686 O O . ALA A 1 86 ? -0.986 -18.407 -9.584 1.00 96.19 86 ALA A O 1
ATOM 687 N N . ALA A 1 87 ? 0.955 -17.477 -10.219 1.00 94.69 87 ALA A N 1
ATOM 688 C CA . ALA A 1 87 ? 1.393 -17.196 -8.853 1.00 94.69 87 ALA A CA 1
ATOM 689 C C . ALA A 1 87 ? 0.525 -16.117 -8.184 1.00 94.69 87 ALA A C 1
ATOM 691 O O . ALA A 1 87 ? 0.138 -16.292 -7.027 1.00 94.69 87 ALA A O 1
ATOM 692 N N . LEU A 1 88 ? 0.168 -15.058 -8.921 1.00 93.31 88 LEU A N 1
ATOM 693 C CA . LEU A 1 88 ? -0.696 -13.975 -8.442 1.00 93.31 88 LEU A CA 1
ATOM 694 C C . LEU A 1 88 ? -2.086 -14.484 -8.033 1.00 93.31 88 LEU A C 1
ATOM 696 O O . LEU A 1 88 ? -2.614 -14.069 -7.003 1.00 93.31 88 LEU A O 1
ATOM 700 N N . GLU A 1 89 ? -2.678 -15.382 -8.822 1.00 92.88 89 GLU A N 1
ATOM 701 C CA . GLU A 1 89 ? -3.985 -15.981 -8.519 1.00 92.88 89 GLU A CA 1
ATOM 702 C C . GLU A 1 89 ? -3.942 -16.888 -7.284 1.00 92.88 89 GLU A C 1
ATOM 704 O O . GLU A 1 89 ? -4.893 -16.920 -6.502 1.00 92.88 89 GLU A O 1
ATOM 709 N N . ARG A 1 90 ? -2.830 -17.604 -7.082 1.00 92.56 90 ARG A N 1
ATOM 710 C CA . ARG A 1 90 ? -2.646 -18.491 -5.928 1.00 92.56 90 ARG A CA 1
ATOM 711 C C . ARG A 1 90 ? -2.444 -17.711 -4.630 1.00 92.56 90 ARG A C 1
ATOM 713 O O . ARG A 1 90 ? -3.085 -18.016 -3.626 1.00 92.56 90 ARG A O 1
ATOM 720 N N . ASP A 1 91 ? -1.523 -16.751 -4.635 1.00 89.56 91 ASP A N 1
ATOM 721 C CA . ASP A 1 91 ? -1.222 -15.892 -3.490 1.00 89.56 91 ASP A CA 1
ATOM 722 C C . ASP A 1 91 ? -0.655 -14.554 -3.974 1.00 89.56 91 ASP A C 1
ATOM 724 O O . ASP A 1 91 ? 0.546 -14.396 -4.208 1.00 89.56 91 ASP A O 1
ATOM 728 N N . ALA A 1 92 ? -1.548 -13.574 -4.110 1.00 90.19 92 ALA A N 1
ATOM 729 C CA . ALA A 1 92 ? -1.189 -12.270 -4.639 1.00 90.19 92 ALA A CA 1
ATOM 730 C C . ALA A 1 92 ? -0.145 -11.537 -3.788 1.00 90.19 92 ALA A C 1
ATOM 732 O O . ALA A 1 92 ? 0.727 -10.871 -4.341 1.00 90.19 92 ALA A O 1
ATOM 733 N N . VAL A 1 93 ? -0.218 -11.646 -2.456 1.00 87.88 93 VAL A N 1
ATOM 734 C CA . VAL A 1 93 ? 0.720 -10.948 -1.565 1.00 87.88 93 VAL A CA 1
ATOM 735 C C . VAL A 1 93 ? 2.102 -11.573 -1.679 1.00 87.88 93 VAL A C 1
ATOM 737 O O . VAL A 1 93 ? 3.074 -10.836 -1.823 1.00 87.88 93 VAL A O 1
ATOM 740 N N . ALA A 1 94 ? 2.194 -12.905 -1.702 1.00 88.69 94 ALA A N 1
ATOM 741 C CA . ALA A 1 94 ? 3.470 -13.586 -1.907 1.00 88.69 94 ALA A CA 1
ATOM 742 C C . ALA A 1 94 ? 4.084 -13.273 -3.283 1.00 88.69 94 ALA A C 1
ATOM 744 O O . ALA A 1 94 ? 5.296 -13.083 -3.389 1.00 88.69 94 ALA A O 1
ATOM 745 N N . GLU A 1 95 ? 3.267 -13.175 -4.334 1.00 93.88 95 GLU A N 1
ATOM 746 C CA . GLU A 1 95 ? 3.759 -12.802 -5.663 1.00 93.88 95 GLU A CA 1
ATOM 747 C C . GLU A 1 95 ? 4.248 -11.347 -5.704 1.00 93.88 95 GLU A C 1
ATOM 749 O O . GLU A 1 95 ? 5.343 -11.078 -6.195 1.00 93.88 95 GLU A O 1
ATOM 754 N N . MET A 1 96 ? 3.505 -10.402 -5.122 1.00 92.88 96 MET A N 1
ATOM 755 C CA . MET A 1 96 ? 3.958 -9.010 -5.007 1.00 92.88 96 MET A CA 1
ATOM 756 C C . MET A 1 96 ? 5.245 -8.895 -4.174 1.00 92.88 96 MET A C 1
ATOM 758 O O . MET A 1 96 ? 6.151 -8.146 -4.541 1.00 92.88 96 MET A O 1
ATOM 762 N N . GLU A 1 97 ? 5.371 -9.680 -3.101 1.00 91.75 97 GLU A N 1
ATOM 763 C CA . GLU A 1 97 ? 6.587 -9.777 -2.288 1.00 91.75 97 GLU A CA 1
ATOM 764 C C . GLU A 1 97 ? 7.786 -10.244 -3.133 1.00 91.75 97 GLU A C 1
ATOM 766 O O . GLU A 1 97 ? 8.855 -9.625 -3.107 1.00 91.75 97 GLU A O 1
ATOM 771 N N . ARG A 1 98 ? 7.594 -11.299 -3.938 1.00 95.62 98 ARG A N 1
ATOM 772 C CA . ARG A 1 98 ? 8.609 -11.833 -4.856 1.00 95.62 98 ARG A CA 1
ATOM 773 C C . ARG A 1 98 ? 9.044 -10.785 -5.876 1.00 95.62 98 ARG A C 1
ATOM 775 O O . ARG A 1 98 ? 10.244 -10.598 -6.076 1.00 95.62 98 ARG A O 1
ATOM 782 N N . LEU A 1 99 ? 8.088 -10.098 -6.503 1.00 94.44 99 LEU A N 1
ATOM 783 C CA . LEU A 1 99 ? 8.359 -9.046 -7.486 1.00 94.44 99 LEU A CA 1
ATOM 784 C C . LEU A 1 99 ? 9.165 -7.901 -6.873 1.00 94.44 99 LEU A C 1
ATOM 786 O O . LEU A 1 99 ? 10.159 -7.470 -7.459 1.00 94.44 99 LEU A O 1
ATOM 790 N N . TYR A 1 100 ? 8.775 -7.444 -5.681 1.00 93.88 100 TYR A N 1
ATOM 791 C CA . TYR A 1 100 ? 9.498 -6.394 -4.973 1.00 93.88 100 TYR A CA 1
ATOM 792 C C . TYR A 1 100 ? 10.939 -6.806 -4.671 1.00 93.88 100 TYR A C 1
ATOM 794 O O . TYR A 1 100 ? 11.856 -6.061 -5.015 1.00 93.88 100 TYR A O 1
ATOM 802 N N . LYS A 1 101 ? 11.154 -7.988 -4.072 1.00 92.69 101 LYS A N 1
ATOM 803 C CA . LYS A 1 101 ? 12.502 -8.485 -3.741 1.00 92.69 101 LYS A CA 1
ATOM 804 C C . LYS A 1 101 ? 13.367 -8.615 -4.989 1.00 92.69 101 LYS A C 1
ATOM 806 O O . LYS A 1 101 ? 14.485 -8.111 -5.009 1.00 92.69 101 LYS A O 1
ATOM 811 N N . HIS A 1 102 ? 12.812 -9.197 -6.052 1.00 93.62 102 HIS A N 1
ATOM 812 C CA . HIS A 1 102 ? 13.515 -9.365 -7.318 1.00 93.62 102 HIS A CA 1
ATOM 813 C C . HIS A 1 102 ? 13.996 -8.025 -7.893 1.00 93.62 102 HIS A C 1
ATOM 815 O O . HIS A 1 102 ? 15.170 -7.875 -8.229 1.00 93.62 102 HIS A O 1
ATOM 821 N N . VAL A 1 103 ? 13.111 -7.025 -7.960 1.00 93.69 103 VAL A N 1
ATOM 822 C CA . VAL A 1 103 ? 13.467 -5.696 -8.479 1.00 93.69 103 VAL A CA 1
ATOM 823 C C . VAL A 1 103 ? 14.378 -4.942 -7.518 1.00 93.69 103 VAL A C 1
ATOM 825 O O . VAL A 1 103 ? 15.264 -4.218 -7.965 1.00 93.69 103 VAL A O 1
ATOM 828 N N . HIS A 1 104 ? 14.200 -5.104 -6.208 1.00 92.31 104 HIS A N 1
ATOM 829 C CA . HIS A 1 104 ? 15.068 -4.475 -5.224 1.00 92.31 104 HIS A CA 1
ATOM 830 C C . HIS A 1 104 ? 16.503 -4.980 -5.350 1.00 92.31 104 HIS A C 1
ATOM 832 O O . HIS A 1 104 ? 17.402 -4.156 -5.497 1.00 92.31 104 HIS A O 1
ATOM 838 N N . GLU A 1 105 ? 16.718 -6.293 -5.378 1.00 94.12 105 GLU A N 1
ATOM 839 C CA . GLU A 1 105 ? 18.049 -6.872 -5.568 1.00 94.12 105 GLU A CA 1
ATOM 840 C C . GLU A 1 105 ? 18.671 -6.462 -6.904 1.00 94.12 105 GLU A C 1
ATOM 842 O O . GLU A 1 105 ? 19.861 -6.161 -6.967 1.00 94.12 105 GLU A O 1
ATOM 847 N N . ALA A 1 106 ? 17.873 -6.421 -7.975 1.00 93.62 106 ALA A N 1
ATOM 848 C CA . ALA A 1 106 ? 18.334 -5.929 -9.267 1.00 93.62 106 ALA A CA 1
ATOM 849 C C . ALA A 1 106 ? 18.734 -4.444 -9.197 1.00 93.62 106 ALA A C 1
ATOM 851 O O . ALA A 1 106 ? 19.761 -4.072 -9.753 1.00 93.62 106 ALA A O 1
ATOM 852 N N . SER A 1 107 ? 17.986 -3.613 -8.462 1.00 92.88 107 SER A N 1
ATOM 853 C CA . SER A 1 107 ? 18.286 -2.183 -8.295 1.00 92.88 107 SER A CA 1
ATOM 854 C C . SER A 1 107 ? 19.545 -1.898 -7.472 1.00 92.88 107 SER A C 1
ATOM 856 O O . SER A 1 107 ? 20.164 -0.860 -7.680 1.00 92.88 107 SER A O 1
ATOM 858 N N . GLU A 1 108 ? 19.951 -2.813 -6.585 1.00 93.00 108 GLU A N 1
ATOM 859 C CA . GLU A 1 108 ? 21.232 -2.708 -5.866 1.00 93.00 108 GLU A CA 1
ATOM 860 C C . GLU A 1 108 ? 22.432 -2.996 -6.783 1.00 93.00 108 GLU A C 1
ATOM 862 O O . GLU A 1 108 ? 23.539 -2.523 -6.535 1.00 93.00 108 GLU A O 1
ATOM 867 N N . ARG A 1 109 ? 22.227 -3.792 -7.841 1.00 94.12 109 ARG A N 1
ATOM 868 C CA . ARG A 1 109 ? 23.287 -4.219 -8.771 1.00 94.12 109 ARG A CA 1
ATOM 869 C C . ARG A 1 109 ? 23.354 -3.352 -10.028 1.00 94.12 109 ARG A C 1
ATOM 871 O O . ARG A 1 109 ? 24.432 -3.194 -10.591 1.00 94.12 109 ARG A O 1
ATOM 878 N N . ASP A 1 110 ? 22.218 -2.816 -10.468 1.00 94.06 110 ASP A N 1
ATOM 879 C CA . ASP A 1 110 ? 22.085 -2.026 -11.689 1.00 94.06 110 ASP A CA 1
ATOM 880 C C . ASP A 1 110 ? 21.339 -0.700 -11.422 1.00 94.06 110 ASP A C 1
ATOM 882 O O . ASP A 1 110 ? 20.113 -0.695 -11.229 1.00 94.06 110 ASP A O 1
ATOM 886 N N . PRO A 1 111 ? 22.046 0.447 -11.473 1.00 94.38 111 PRO A N 1
ATOM 887 C CA . PRO A 1 111 ? 21.438 1.769 -11.339 1.00 94.38 111 PRO A CA 1
ATOM 888 C C . PRO A 1 111 ? 20.327 2.054 -12.359 1.00 94.38 111 PRO A C 1
ATOM 890 O O . PRO A 1 111 ? 19.414 2.826 -12.060 1.00 94.38 111 PRO A O 1
ATOM 893 N N . ALA A 1 112 ? 20.351 1.429 -13.541 1.00 95.94 112 ALA A N 1
ATOM 894 C CA . ALA A 1 112 ? 19.312 1.616 -14.550 1.00 95.94 112 ALA A CA 1
ATOM 895 C C . ALA A 1 112 ? 17.958 1.041 -14.100 1.00 95.94 112 ALA A C 1
ATOM 897 O O . ALA A 1 112 ? 16.907 1.589 -14.440 1.00 95.94 112 ALA A O 1
ATOM 898 N N . VAL A 1 113 ? 17.959 -0.026 -13.294 1.00 93.50 113 VAL A N 1
ATOM 899 C CA . VAL A 1 113 ? 16.731 -0.597 -12.715 1.00 93.50 113 VAL A CA 1
ATOM 900 C C . VAL A 1 113 ? 16.152 0.338 -11.659 1.00 93.50 113 VAL A C 1
ATOM 902 O O . VAL A 1 113 ? 14.936 0.539 -11.616 1.00 93.50 113 VAL A O 1
ATOM 905 N N . LEU A 1 114 ? 17.012 0.943 -10.834 1.00 93.75 114 LEU A N 1
ATOM 906 C CA . LEU A 1 114 ? 16.581 1.946 -9.863 1.00 93.75 114 LEU A CA 1
ATOM 907 C C . LEU A 1 114 ? 15.954 3.151 -10.568 1.00 93.75 114 LEU A C 1
ATOM 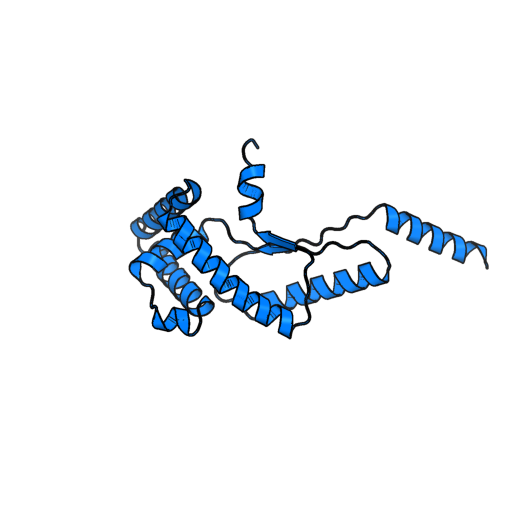909 O O . LEU A 1 114 ? 14.882 3.604 -10.170 1.00 93.75 114 LEU A O 1
ATOM 913 N N . GLU A 1 115 ? 16.589 3.636 -11.632 1.00 96.31 115 GLU A N 1
ATOM 914 C CA . GLU A 1 115 ? 16.081 4.760 -12.412 1.00 96.31 115 GLU A CA 1
ATOM 915 C C . GLU A 1 115 ? 14.743 4.427 -13.087 1.00 96.31 115 GLU A C 1
ATOM 917 O O . GLU A 1 115 ? 13.794 5.204 -12.990 1.00 96.31 115 GLU A O 1
ATOM 922 N N . ALA A 1 116 ? 14.596 3.227 -13.656 1.00 96.00 116 ALA A N 1
ATOM 923 C CA . ALA A 1 116 ? 13.314 2.767 -14.191 1.00 96.00 116 ALA A CA 1
ATOM 924 C C . ALA A 1 116 ? 12.211 2.747 -13.115 1.00 96.00 116 ALA A C 1
ATOM 926 O O . ALA A 1 116 ? 11.093 3.197 -13.363 1.00 96.00 116 ALA A O 1
ATOM 927 N N . ALA A 1 117 ? 12.520 2.284 -11.898 1.00 94.88 117 ALA A N 1
ATOM 928 C CA . ALA A 1 117 ? 11.568 2.297 -10.788 1.00 94.88 117 ALA A CA 1
ATOM 929 C C . ALA A 1 117 ? 11.166 3.726 -10.382 1.00 94.88 117 ALA A C 1
ATOM 931 O O . ALA A 1 117 ? 9.991 3.974 -10.100 1.00 94.88 117 ALA A O 1
ATOM 932 N N . ARG A 1 118 ? 12.107 4.681 -10.390 1.00 95.44 118 ARG A N 1
ATOM 933 C CA . ARG A 1 118 ? 11.807 6.103 -10.143 1.00 95.44 118 ARG A CA 1
ATOM 934 C C . ARG A 1 118 ? 10.908 6.679 -11.232 1.00 95.44 118 ARG A C 1
ATOM 936 O O . ARG A 1 118 ? 9.945 7.366 -10.911 1.00 95.44 118 ARG A O 1
ATOM 943 N N . GLN A 1 119 ? 11.174 6.367 -12.495 1.00 96.88 119 GLN A N 1
ATOM 944 C CA . GLN A 1 119 ? 10.361 6.835 -13.619 1.00 96.88 119 GLN A CA 1
ATOM 945 C C . GLN A 1 119 ? 8.930 6.292 -13.555 1.00 96.88 119 GLN A C 1
ATOM 947 O O . GLN A 1 119 ? 7.981 7.050 -13.744 1.00 96.88 119 GLN A O 1
ATOM 952 N N . GLU A 1 120 ? 8.749 5.008 -13.234 1.00 97.25 120 GLU A N 1
ATOM 953 C CA . GLU A 1 120 ? 7.410 4.430 -13.058 1.00 97.25 120 GLU A CA 1
ATOM 954 C C . GLU A 1 120 ? 6.664 5.046 -11.863 1.00 97.25 120 GLU A C 1
ATOM 956 O O . GLU A 1 120 ? 5.459 5.293 -11.954 1.00 97.25 120 GLU A O 1
ATOM 961 N N . LEU A 1 121 ? 7.370 5.381 -10.777 1.00 94.19 121 LEU A N 1
ATOM 962 C CA . LEU A 1 121 ? 6.784 6.121 -9.656 1.00 94.19 121 LEU A CA 1
ATOM 963 C C . LEU A 1 121 ? 6.330 7.526 -10.071 1.00 94.19 121 LEU A C 1
ATOM 965 O O . LEU A 1 121 ? 5.216 7.920 -9.738 1.00 94.19 121 LEU A O 1
ATOM 969 N N . VAL A 1 122 ? 7.158 8.270 -10.809 1.00 95.25 122 VAL A N 1
ATOM 970 C CA . VAL A 1 122 ? 6.801 9.614 -11.293 1.00 95.25 122 VAL A CA 1
ATOM 971 C C . VAL A 1 122 ? 5.567 9.551 -12.190 1.00 95.25 122 VAL A C 1
ATOM 973 O O . VAL A 1 122 ? 4.664 10.367 -12.038 1.00 95.25 122 VAL A O 1
ATOM 976 N N . LYS A 1 123 ? 5.474 8.549 -13.072 1.00 95.75 123 LYS A N 1
ATOM 977 C CA . LYS A 1 123 ? 4.271 8.314 -13.886 1.00 95.75 123 LYS A CA 1
ATOM 978 C C . LYS A 1 123 ? 3.041 8.030 -13.021 1.00 95.75 123 LYS A C 1
ATOM 980 O O . LYS A 1 123 ? 1.990 8.616 -13.261 1.00 95.75 123 LYS A O 1
ATOM 985 N N . LEU A 1 124 ? 3.170 7.182 -11.995 1.00 94.69 124 LEU A N 1
ATOM 986 C CA . LEU A 1 124 ? 2.077 6.893 -11.059 1.00 94.69 124 LEU A CA 1
ATOM 987 C C . LEU A 1 124 ? 1.590 8.172 -10.359 1.00 94.69 124 LEU A C 1
ATOM 989 O O . LEU A 1 124 ? 0.391 8.440 -10.330 1.00 94.69 124 LEU A O 1
ATOM 993 N N . GLN A 1 125 ? 2.519 8.975 -9.837 1.00 90.44 125 GLN A N 1
ATOM 994 C CA . GLN A 1 125 ? 2.223 10.247 -9.169 1.00 90.44 125 GLN A CA 1
ATOM 995 C C . GLN A 1 125 ? 1.641 11.290 -10.132 1.00 90.44 125 GLN A C 1
ATOM 997 O O . GLN A 1 125 ? 0.779 12.071 -9.742 1.00 90.44 125 GLN A O 1
ATOM 1002 N N . GLY A 1 126 ? 2.071 11.268 -11.395 1.00 91.69 126 GLY A N 1
ATOM 1003 C CA . GLY A 1 126 ? 1.537 12.088 -12.481 1.00 91.69 126 GLY A CA 1
ATOM 1004 C C . GLY A 1 126 ? 0.171 11.635 -13.005 1.00 91.69 126 GLY A C 1
ATOM 1005 O O . GLY A 1 126 ? -0.370 12.276 -13.902 1.00 91.69 126 GLY A O 1
ATOM 1006 N N . GLY A 1 127 ? -0.396 10.554 -12.462 1.00 92.88 127 GLY A N 1
ATOM 1007 C CA . GLY A 1 127 ? -1.726 10.071 -12.821 1.00 92.88 127 GLY A CA 1
ATOM 1008 C C . GLY A 1 127 ? -1.780 9.241 -14.104 1.00 92.88 127 GLY A C 1
ATOM 1009 O O . GLY A 1 127 ? -2.829 9.183 -14.744 1.00 92.88 127 GLY A O 1
ATOM 1010 N N . ASP A 1 128 ? -0.674 8.600 -14.485 1.00 97.06 128 ASP A N 1
ATOM 1011 C CA . ASP A 1 128 ? -0.633 7.703 -15.639 1.00 97.06 128 ASP A CA 1
ATOM 1012 C C . ASP A 1 128 ? -1.702 6.586 -15.522 1.00 97.06 128 ASP A C 1
ATOM 1014 O O . ASP A 1 128 ? -1.733 5.869 -14.512 1.00 97.06 128 ASP A O 1
ATOM 1018 N N . PRO A 1 129 ? -2.590 6.417 -16.526 1.00 96.50 129 PRO A N 1
ATOM 1019 C CA . PRO A 1 129 ? -3.701 5.470 -16.439 1.00 96.50 129 PRO A CA 1
ATOM 1020 C C . PRO A 1 129 ? -3.276 4.007 -16.283 1.00 96.50 129 PRO A C 1
ATOM 1022 O O . PRO A 1 129 ? -3.954 3.251 -15.583 1.00 96.50 129 PRO A O 1
ATOM 1025 N N . GLU A 1 130 ? -2.172 3.597 -16.917 1.00 96.75 130 GLU A N 1
ATOM 1026 C CA . GLU A 1 130 ? -1.660 2.228 -16.817 1.00 96.75 130 GLU A CA 1
ATOM 1027 C C . GLU A 1 130 ? -1.169 1.961 -15.389 1.00 96.75 130 GLU A C 1
ATOM 1029 O O . GLU A 1 130 ? -1.594 0.994 -14.747 1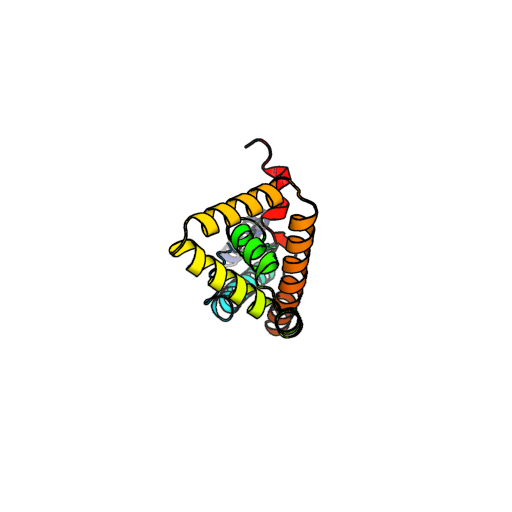.00 96.75 130 GLU A O 1
ATOM 1034 N N . ASN A 1 131 ? -0.335 2.856 -14.857 1.00 96.56 131 ASN A N 1
ATOM 1035 C CA . ASN A 1 131 ? 0.244 2.707 -13.525 1.00 96.56 131 ASN A CA 1
ATOM 1036 C C . ASN A 1 131 ? -0.812 2.790 -12.431 1.00 96.56 131 ASN A C 1
ATOM 1038 O O . ASN A 1 131 ? -0.792 1.970 -11.512 1.00 96.56 131 ASN A O 1
ATOM 1042 N N . LEU A 1 132 ? -1.775 3.707 -12.549 1.00 95.88 132 LEU A N 1
ATOM 1043 C CA . LEU A 1 132 ? -2.911 3.768 -11.632 1.00 95.88 132 LEU A CA 1
ATOM 1044 C C . LEU A 1 132 ? -3.756 2.490 -11.686 1.00 95.88 132 LEU A C 1
ATOM 1046 O O . LEU A 1 132 ? -4.214 2.022 -10.643 1.00 95.88 132 LEU A O 1
ATOM 1050 N N . GLY A 1 133 ? -3.957 1.913 -12.874 1.00 97.44 133 GLY A N 1
ATOM 1051 C CA . GLY A 1 133 ? -4.683 0.654 -13.039 1.00 97.44 133 GLY A CA 1
ATOM 1052 C C . GLY A 1 133 ? -3.994 -0.509 -12.324 1.00 97.44 133 GLY A C 1
ATOM 1053 O O . GLY A 1 133 ? -4.635 -1.241 -11.565 1.00 97.44 133 GLY A O 1
ATOM 1054 N N . ILE A 1 134 ? -2.679 -0.643 -12.512 1.00 96.75 134 ILE A N 1
ATOM 1055 C CA . ILE A 1 134 ? -1.866 -1.664 -11.839 1.00 96.75 134 ILE A CA 1
ATOM 1056 C C . ILE A 1 134 ? -1.872 -1.447 -10.320 1.00 96.75 134 ILE A C 1
ATOM 1058 O O . ILE A 1 134 ? -2.149 -2.382 -9.569 1.00 96.75 134 ILE A O 1
ATOM 1062 N N . TRP A 1 135 ? -1.632 -0.216 -9.867 1.00 95.50 135 TRP A N 1
ATOM 1063 C CA . TRP A 1 135 ? -1.609 0.140 -8.448 1.00 95.50 135 TRP A CA 1
ATOM 1064 C C . TRP A 1 135 ? -2.934 -0.195 -7.755 1.00 95.50 135 TRP A C 1
ATOM 1066 O O . TRP A 1 135 ? -2.940 -0.938 -6.775 1.00 95.50 135 TRP A O 1
ATOM 1076 N N . ARG A 1 136 ? -4.078 0.226 -8.313 1.00 94.12 136 ARG A N 1
ATOM 1077 C CA . ARG A 1 136 ? -5.405 -0.112 -7.760 1.00 94.12 136 ARG A CA 1
ATOM 1078 C C . ARG A 1 136 ? -5.624 -1.619 -7.664 1.00 94.12 136 ARG A C 1
ATOM 1080 O O . ARG A 1 136 ? -6.213 -2.091 -6.692 1.00 94.12 136 ARG A O 1
ATOM 1087 N N . ARG A 1 137 ? -5.137 -2.385 -8.646 1.00 94.75 137 ARG A N 1
ATOM 1088 C CA . ARG A 1 137 ? -5.215 -3.850 -8.620 1.00 94.75 137 ARG A CA 1
ATOM 1089 C C . ARG A 1 137 ? -4.370 -4.442 -7.490 1.00 94.75 137 ARG A C 1
ATOM 1091 O O . ARG A 1 137 ? -4.859 -5.329 -6.795 1.00 94.75 137 ARG A O 1
ATOM 1098 N N . MET A 1 138 ? -3.156 -3.937 -7.265 1.00 92.94 138 MET A N 1
ATOM 1099 C CA . MET A 1 138 ? -2.312 -4.345 -6.132 1.00 92.94 138 MET A CA 1
ATOM 1100 C C . MET A 1 138 ? -2.995 -4.066 -4.785 1.00 92.94 138 MET A C 1
ATOM 1102 O O . MET A 1 138 ? -2.992 -4.933 -3.907 1.00 92.94 138 MET A O 1
ATOM 1106 N N . LEU A 1 139 ? -3.625 -2.894 -4.632 1.00 89.56 139 LEU A N 1
ATOM 1107 C CA . LEU A 1 139 ? -4.338 -2.542 -3.399 1.00 89.56 139 LEU A CA 1
ATOM 1108 C C . LEU A 1 139 ? -5.528 -3.459 -3.150 1.00 89.56 139 LEU A C 1
ATOM 1110 O O . LEU A 1 139 ? -5.668 -3.986 -2.052 1.00 89.56 139 LEU A O 1
ATOM 1114 N N . ALA A 1 140 ? -6.355 -3.695 -4.171 1.00 90.56 140 ALA A N 1
ATOM 1115 C CA . ALA A 1 140 ? -7.529 -4.552 -4.045 1.00 90.56 140 ALA A CA 1
ATOM 1116 C C . ALA A 1 140 ? -7.147 -5.989 -3.645 1.00 90.56 140 ALA A C 1
ATOM 1118 O O . ALA A 1 140 ? -7.777 -6.585 -2.771 1.00 90.56 140 ALA A O 1
ATOM 1119 N N . LEU A 1 141 ? -6.081 -6.530 -4.246 1.00 89.19 141 LEU A N 1
ATOM 1120 C CA . LEU A 1 141 ? -5.569 -7.862 -3.915 1.00 89.19 141 LEU A CA 1
ATOM 1121 C C . LEU A 1 141 ? -5.001 -7.927 -2.490 1.00 89.19 141 LEU A C 1
ATOM 1123 O O . LEU A 1 141 ? -5.248 -8.903 -1.778 1.00 89.19 141 LEU A O 1
ATOM 1127 N N . SER A 1 142 ? -4.275 -6.889 -2.065 1.00 86.81 142 SER A N 1
ATOM 1128 C CA . SER A 1 142 ? -3.734 -6.787 -0.704 1.00 86.81 142 SER A CA 1
ATOM 1129 C C . SER A 1 142 ? -4.846 -6.669 0.341 1.00 86.81 142 SER A C 1
ATOM 1131 O O . SER A 1 142 ? -4.832 -7.398 1.332 1.00 86.81 142 SER A O 1
ATOM 1133 N N . GLN A 1 143 ? -5.851 -5.823 0.089 1.00 85.44 143 GLN A N 1
ATOM 1134 C CA . GLN A 1 143 ? -6.973 -5.593 1.000 1.00 85.44 143 GLN A CA 1
ATOM 1135 C C . GLN A 1 143 ? -7.707 -6.893 1.331 1.00 85.44 143 GLN A C 1
ATOM 1137 O O . GLN A 1 143 ? -7.932 -7.191 2.500 1.00 85.44 143 GLN A O 1
ATOM 1142 N N . HIS A 1 144 ? -7.993 -7.724 0.324 1.00 84.88 144 HIS A N 1
ATOM 1143 C CA . HIS A 1 144 ? -8.663 -9.006 0.544 1.00 84.88 144 HIS A CA 1
ATOM 1144 C C . HIS A 1 144 ? -7.875 -9.942 1.482 1.00 84.88 144 HIS A C 1
ATOM 1146 O O . HIS A 1 144 ? -8.463 -10.662 2.290 1.00 84.88 144 HIS A O 1
ATOM 1152 N N . GLN A 1 145 ? -6.541 -9.946 1.404 1.00 83.12 145 GLN A N 1
ATOM 1153 C CA . GLN A 1 145 ? -5.716 -10.748 2.315 1.00 83.12 145 GLN A CA 1
ATOM 1154 C C . GLN A 1 145 ? -5.697 -10.154 3.727 1.00 83.12 145 GLN A C 1
ATOM 1156 O O . GLN A 1 145 ? -5.819 -10.899 4.703 1.00 83.12 145 GLN A O 1
ATOM 1161 N N . PHE A 1 146 ? -5.604 -8.827 3.848 1.00 83.12 146 PHE A N 1
ATOM 1162 C CA . PHE A 1 146 ? -5.666 -8.145 5.139 1.00 83.12 146 PHE A CA 1
ATOM 1163 C C . PHE A 1 146 ? -6.998 -8.385 5.848 1.00 83.12 146 PHE A C 1
ATOM 1165 O O . PHE A 1 146 ? -6.995 -8.762 7.019 1.00 83.12 146 PHE A O 1
ATOM 1172 N N . ASP A 1 147 ? -8.119 -8.292 5.132 1.00 85.56 147 ASP A N 1
ATOM 1173 C CA . ASP A 1 147 ? -9.454 -8.543 5.679 1.00 85.56 147 ASP A CA 1
ATOM 1174 C C . ASP A 1 147 ? -9.562 -9.947 6.283 1.00 85.56 147 ASP A C 1
ATOM 1176 O O . ASP A 1 147 ? -10.049 -10.111 7.404 1.00 85.56 147 ASP A O 1
ATOM 1180 N N . ARG A 1 148 ? -9.031 -10.967 5.595 1.00 85.81 148 ARG A N 1
ATOM 1181 C CA . ARG A 1 148 ? -9.002 -12.350 6.105 1.00 85.81 148 ARG A CA 1
ATOM 1182 C C . ARG A 1 148 ? -8.181 -12.476 7.385 1.00 85.81 148 ARG A C 1
ATOM 1184 O O . ARG A 1 148 ? -8.579 -13.203 8.300 1.00 85.81 148 ARG A O 1
ATOM 1191 N N . ILE A 1 149 ? -7.041 -11.790 7.458 1.00 85.31 149 ILE A N 1
ATOM 1192 C CA . ILE A 1 149 ? -6.188 -11.782 8.651 1.00 85.31 149 ILE A CA 1
ATOM 1193 C C . ILE A 1 149 ? -6.920 -11.082 9.796 1.00 85.31 149 ILE A C 1
ATOM 1195 O O . ILE A 1 149 ? -7.104 -11.689 10.851 1.00 85.31 149 ILE A O 1
ATOM 1199 N N . TYR A 1 150 ? -7.402 -9.855 9.596 1.00 85.25 150 TYR A N 1
ATOM 1200 C CA . TYR A 1 150 ? -8.097 -9.092 10.633 1.00 85.25 150 TYR A CA 1
ATOM 1201 C C . TYR A 1 150 ? -9.350 -9.808 11.135 1.00 85.25 150 TYR A C 1
ATOM 1203 O O . TYR A 1 150 ? -9.564 -9.876 12.347 1.00 85.25 150 TYR A O 1
ATOM 1211 N N . GLN A 1 151 ? -10.112 -10.444 10.240 1.00 88.81 151 GLN A N 1
ATOM 1212 C CA . GLN A 1 151 ? -11.262 -11.267 10.606 1.00 88.81 151 GLN A CA 1
ATOM 1213 C C . GLN A 1 151 ? -10.857 -12.422 11.526 1.00 88.81 151 GLN A C 1
ATOM 1215 O O . GLN A 1 151 ? -11.486 -12.629 12.564 1.00 88.81 151 GLN A O 1
ATOM 1220 N N . ARG A 1 152 ? -9.787 -13.152 11.188 1.00 87.75 152 ARG A N 1
ATOM 1221 C CA . ARG A 1 152 ? -9.274 -14.250 12.020 1.00 87.75 152 ARG A CA 1
ATOM 1222 C C . ARG A 1 152 ? -8.760 -13.760 13.376 1.00 87.75 152 ARG A C 1
ATOM 1224 O O . ARG A 1 152 ? -8.832 -14.500 14.352 1.00 87.75 152 ARG A O 1
ATOM 1231 N N . LEU A 1 153 ? -8.244 -12.534 13.438 1.00 86.12 153 LEU A N 1
ATOM 1232 C CA . LEU A 1 153 ? -7.765 -11.908 14.670 1.00 86.12 153 LEU A CA 1
ATOM 1233 C C . LEU A 1 153 ? -8.874 -11.243 15.497 1.00 86.12 153 LEU A C 1
ATOM 1235 O O . LEU A 1 153 ? -8.621 -10.865 16.637 1.00 86.12 153 LEU A O 1
ATOM 1239 N N . GLY A 1 154 ? -10.085 -11.100 14.952 1.00 88.31 154 GLY A N 1
ATOM 1240 C CA . GLY A 1 154 ? -11.185 -10.386 15.602 1.00 88.31 154 GLY A CA 1
ATOM 1241 C C . GLY A 1 154 ? -10.974 -8.870 15.703 1.00 88.31 154 GLY A C 1
ATOM 1242 O O . GLY A 1 154 ? -11.679 -8.219 16.477 1.00 88.31 154 GLY A O 1
ATOM 1243 N N . VAL A 1 155 ? -10.029 -8.322 14.934 1.00 88.25 155 VAL A N 1
ATOM 1244 C CA . VAL A 1 155 ? -9.685 -6.894 14.898 1.00 88.25 155 VAL A CA 1
ATOM 1245 C C . VAL A 1 155 ? -10.662 -6.157 13.985 1.00 88.25 155 VAL A C 1
ATOM 1247 O O . VAL A 1 155 ? -11.044 -6.672 12.931 1.00 88.25 155 VAL A O 1
ATOM 1250 N N . ARG A 1 156 ? -11.083 -4.953 14.386 1.00 83.94 156 ARG A N 1
ATOM 1251 C CA . ARG A 1 156 ? -11.957 -4.087 13.581 1.00 83.94 156 ARG A CA 1
ATOM 1252 C C . ARG A 1 156 ? -11.458 -2.650 13.596 1.00 83.94 156 ARG A C 1
ATOM 1254 O O . ARG A 1 156 ? -11.031 -2.159 14.637 1.00 83.94 156 ARG A O 1
ATOM 1261 N N . PHE A 1 157 ? -11.604 -1.986 12.457 1.00 85.50 157 PHE A N 1
ATOM 1262 C CA . PHE A 1 157 ? -11.283 -0.575 12.281 1.00 85.50 157 PHE A CA 1
ATOM 1263 C C . PHE A 1 157 ? -12.545 0.204 11.894 1.00 85.50 157 PHE A C 1
ATOM 1265 O O . PHE A 1 157 ? -13.443 -0.355 11.263 1.00 85.50 157 PHE A O 1
ATOM 1272 N N . ASP A 1 158 ? -12.620 1.477 12.279 1.00 84.50 158 ASP A N 1
ATOM 1273 C CA . ASP A 1 158 ? -13.688 2.394 11.861 1.00 84.50 158 ASP A CA 1
ATOM 1274 C C . ASP A 1 158 ? -13.405 2.942 10.454 1.00 84.50 158 ASP A C 1
ATOM 1276 O O . ASP A 1 158 ? -14.325 3.139 9.659 1.00 84.50 158 ASP A O 1
ATOM 1280 N N . HIS A 1 159 ? -12.122 3.143 10.139 1.00 84.38 159 HIS A N 1
ATOM 1281 C CA . HIS A 1 159 ? -11.635 3.610 8.848 1.00 84.38 159 HIS A CA 1
ATOM 1282 C C . HIS A 1 159 ? -10.440 2.784 8.354 1.00 84.38 159 HIS A C 1
ATOM 1284 O O . HIS A 1 159 ? -9.784 2.064 9.106 1.00 84.38 159 HIS A O 1
ATOM 1290 N N . THR A 1 160 ? -10.191 2.846 7.051 1.00 83.88 160 THR A N 1
ATOM 1291 C CA . THR A 1 160 ? -8.979 2.320 6.415 1.00 83.88 160 THR A CA 1
ATOM 1292 C C . THR A 1 160 ? -8.533 3.365 5.407 1.00 83.88 160 THR A C 1
ATOM 1294 O O . THR A 1 160 ? -8.985 3.362 4.260 1.00 83.88 160 THR A O 1
ATOM 1297 N N . LEU A 1 161 ? -7.749 4.331 5.879 1.00 83.81 161 LEU A N 1
ATOM 1298 C CA . LEU A 1 161 ? -7.250 5.444 5.080 1.00 83.81 161 LEU A CA 1
ATOM 1299 C C . LEU A 1 161 ? -5.763 5.242 4.815 1.00 83.81 161 LEU A C 1
ATOM 1301 O O . LEU A 1 161 ? -4.940 5.339 5.720 1.00 83.81 161 LEU A O 1
ATOM 1305 N N . GLY A 1 162 ? -5.413 4.955 3.564 1.00 82.75 162 GLY A N 1
ATOM 1306 C CA . GLY A 1 162 ? -4.013 4.883 3.164 1.00 82.75 162 GLY A CA 1
ATOM 1307 C C . GLY A 1 162 ? -3.350 6.257 3.061 1.00 82.75 162 GLY A C 1
ATOM 1308 O O . GLY A 1 162 ? -4.027 7.284 2.990 1.00 82.75 162 GLY A O 1
ATOM 1309 N N . GLU A 1 163 ? -2.022 6.285 2.992 1.00 83.44 163 GLU A N 1
ATOM 1310 C CA . GLU A 1 163 ? -1.228 7.482 2.678 1.00 83.44 163 GLU A CA 1
ATOM 1311 C C . GLU A 1 163 ? -1.747 8.211 1.423 1.00 83.44 163 GLU A C 1
ATOM 1313 O O . GLU A 1 163 ? -1.797 9.443 1.377 1.00 83.44 163 GLU A O 1
ATOM 1318 N N . SER A 1 164 ? -2.219 7.459 0.426 1.00 82.81 164 SER A N 1
ATOM 1319 C CA . SER A 1 164 ? -2.739 7.989 -0.833 1.00 82.81 164 SER A CA 1
ATOM 1320 C C . SER A 1 164 ? -3.972 8.887 -0.666 1.00 82.81 164 SER A C 1
ATOM 1322 O O . SER A 1 164 ? -4.166 9.810 -1.464 1.00 82.81 164 SER A O 1
ATOM 1324 N N . PHE A 1 165 ? -4.768 8.688 0.393 1.00 83.69 165 PHE A N 1
ATOM 1325 C CA . PHE A 1 165 ? -5.939 9.511 0.719 1.00 83.69 165 PHE A CA 1
ATOM 1326 C C . PHE A 1 165 ? -5.558 10.975 0.990 1.00 83.69 165 PHE A C 1
ATOM 1328 O O . PHE A 1 165 ? -6.323 11.901 0.701 1.00 83.69 165 PHE A O 1
ATOM 1335 N N . TYR A 1 166 ? -4.354 11.204 1.511 1.00 82.12 166 TYR A N 1
ATOM 1336 C CA . TYR A 1 166 ? -3.888 12.527 1.914 1.00 82.12 166 TYR A CA 1
ATOM 1337 C C . TYR A 1 166 ? -3.228 13.304 0.772 1.00 82.12 166 TYR A C 1
ATOM 1339 O O . TYR A 1 166 ? -3.090 14.517 0.888 1.00 82.12 166 TYR A O 1
ATOM 1347 N N . ASN A 1 167 ? -2.903 12.671 -0.362 1.00 80.62 167 ASN A N 1
ATOM 1348 C CA . ASN A 1 167 ? -2.244 13.342 -1.492 1.00 80.62 167 ASN A CA 1
ATOM 1349 C C . ASN A 1 167 ? -2.936 14.644 -1.945 1.00 80.62 167 ASN A C 1
ATOM 1351 O O . ASN A 1 167 ? -2.242 15.651 -2.086 1.00 80.62 167 ASN A O 1
ATOM 1355 N N . PRO A 1 168 ? -4.275 14.702 -2.124 1.00 79.88 168 PRO A N 1
ATOM 1356 C CA . PRO A 1 168 ? -4.945 15.950 -2.500 1.00 79.88 168 PRO A CA 1
ATOM 1357 C C . PRO A 1 168 ? -4.895 17.017 -1.398 1.00 79.88 168 PRO A C 1
ATOM 1359 O O . PRO A 1 168 ? -4.963 18.205 -1.689 1.00 79.88 168 PRO A O 1
ATOM 1362 N N . HIS A 1 169 ? -4.780 16.595 -0.137 1.00 74.88 169 HIS A N 1
ATOM 1363 C CA . HIS A 1 169 ? -4.758 17.465 1.040 1.00 74.88 169 HIS A CA 1
ATOM 1364 C C . HIS A 1 169 ? -3.365 18.051 1.319 1.00 74.88 169 HIS A C 1
ATOM 1366 O O . HIS A 1 169 ? -3.252 19.029 2.052 1.00 74.88 169 HIS A O 1
ATOM 1372 N N . LEU A 1 170 ? -2.317 17.467 0.731 1.00 73.19 170 LEU A N 1
ATOM 1373 C CA . LEU A 1 170 ? -0.926 17.916 0.844 1.00 73.19 170 LEU A CA 1
ATOM 1374 C C . LEU A 1 170 ? -0.515 18.891 -0.272 1.00 73.19 170 LEU A C 1
ATOM 1376 O O . LEU A 1 170 ? 0.594 19.421 -0.247 1.00 73.19 170 LEU A O 1
ATOM 1380 N N . ALA A 1 171 ? -1.389 19.147 -1.251 1.00 62.28 171 ALA A N 1
ATOM 1381 C CA . ALA A 1 171 ? -1.130 20.097 -2.326 1.00 62.28 171 ALA A CA 1
ATOM 1382 C C . ALA A 1 171 ? -1.101 21.539 -1.781 1.00 62.28 171 ALA A C 1
ATOM 1384 O O . 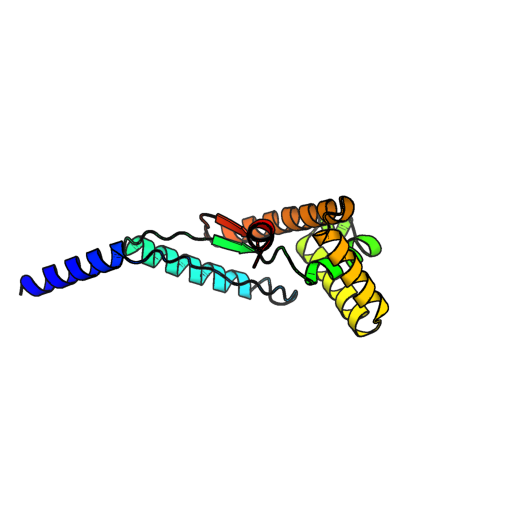ALA A 1 171 ? -2.130 22.208 -1.713 1.00 62.28 171 ALA A O 1
ATOM 1385 N N . GLY A 1 172 ? 0.082 22.016 -1.385 1.00 57.09 172 GLY A N 1
ATOM 1386 C CA . GLY A 1 172 ? 0.296 23.390 -0.910 1.00 57.09 172 GLY A CA 1
ATOM 1387 C C . GLY A 1 172 ? 1.005 23.532 0.438 1.00 57.09 172 GLY A C 1
ATOM 1388 O O . GLY A 1 172 ? 1.056 24.652 0.944 1.00 57.09 172 GLY A O 1
ATOM 1389 N N . VAL A 1 173 ? 1.528 22.441 1.009 1.00 48.88 173 VAL A N 1
ATOM 1390 C CA . VAL A 1 173 ? 2.442 22.471 2.168 1.00 48.88 173 VAL A CA 1
ATOM 1391 C C . VAL A 1 173 ? 3.892 22.517 1.701 1.00 48.88 173 VAL A C 1
ATOM 1393 O O . VAL A 1 173 ? 4.215 21.797 0.729 1.00 48.88 173 VAL A O 1
#

Secondary structure (DSSP, 8-state):
--HHHHHHHHHHHHHHHH--EEE-------TTSTTTHHHHHHHHHHHHHHHHHHTT--EEEB-----SSTHHHHHHHHHHHH--HHHHHH-HHHHHHHHHHHHHHHHHH-HHHHHHHHHHHHHHHTT-HHHHHHHHHHHHHHHHHHHHHHHHHT---SB---GGGGGGGSTT-

Sequence (173 aa):
MPEAKLSLQESVARQRAELKQTIEAPLHLAAETCRDAWGDRARLNDALARVFRLLGHRVITDNHLGDWGTQFGKLLVGWKRHLDTAALERDAVAEMERLYKHVHEASERDPAVLEAARQELVKLQGGDPENLGIWRRMLALSQHQFDRIYQRLGVRFDHTLGESFYNPHLAGV

Foldseek 3Di:
DVVVVVVVVVVLVVVLVPDPDEDDDDDDDDLPCPPPPVLVVLLVVQVVQVVCVVSPHDYAYEAAAQLADLLLLQLVLLCVPPQDPVVCVVQVSVRSSVSSVVLVVVCVVDVVSSVSSVVLNVCVVVVPPVSVVVSVVSVVSVVVVVVVSCVVSVGDGPYYHYPVNCVVVPVPD

Radius of gyration: 21.06 Å; chains: 1; bounding box: 41×42×70 Å